Protein AF-A0A433C592-F1 (afdb_monomer_lite)

Foldseek 3Di:
DDDDDPPPPDPCPPPPDPDDPQDPLQKKKWKKWFADPNDIAIFIAIHSDQVRRQVGRQVVCVVVVGHPIGGQDMDRPQWKKWWFADPVPRDIHIATHNDPVNRLVRRQVVCVVVVNHDDPPTDTRDMDGD

Structure (mmCIF, N/CA/C/O backbone):
data_AF-A0A433C592-F1
#
_entry.id   AF-A0A433C592-F1
#
loop_
_atom_site.group_PDB
_atom_site.id
_atom_site.type_symbol
_atom_site.label_atom_id
_atom_site.label_alt_id
_atom_site.label_comp_id
_atom_site.label_asym_id
_atom_site.label_entity_id
_atom_site.label_seq_id
_atom_site.pdbx_PDB_ins_code
_atom_site.Cartn_x
_atom_site.Cartn_y
_atom_site.Cartn_z
_atom_site.occupancy
_atom_site.B_iso_or_equiv
_atom_site.auth_seq_id
_atom_site.auth_comp_id
_atom_site.auth_asym_id
_atom_site.auth_atom_id
_atom_site.pdbx_PDB_model_num
ATOM 1 N N . MET A 1 1 ? -37.712 -28.280 -37.296 1.00 36.22 1 MET A N 1
ATOM 2 C CA . MET A 1 1 ? -36.288 -28.671 -37.286 1.00 36.22 1 MET A CA 1
ATOM 3 C C . MET A 1 1 ? -35.466 -27.411 -37.071 1.00 36.22 1 MET A C 1
ATOM 5 O O . MET A 1 1 ? -35.657 -26.500 -37.855 1.00 36.22 1 MET A O 1
ATOM 9 N N . LEU A 1 2 ? -34.660 -27.399 -35.996 1.00 41.09 2 LEU A N 1
ATOM 10 C CA . LEU A 1 2 ? -33.432 -26.621 -35.723 1.00 41.09 2 LEU A CA 1
ATOM 11 C C . LEU A 1 2 ? -33.435 -25.099 -36.021 1.00 41.09 2 LEU A C 1
ATOM 13 O O . LEU A 1 2 ? -33.679 -24.686 -37.138 1.00 41.09 2 LEU A O 1
ATOM 17 N N . GLY A 1 3 ? -33.071 -24.197 -35.112 1.00 38.38 3 GLY A N 1
ATOM 18 C CA . GLY A 1 3 ? -32.452 -24.342 -33.800 1.00 38.38 3 GLY A CA 1
ATOM 19 C C . GLY A 1 3 ? -32.268 -22.958 -33.164 1.00 38.38 3 GLY A C 1
ATOM 20 O O . GLY A 1 3 ? -32.163 -21.951 -33.860 1.00 38.38 3 GLY A O 1
ATOM 21 N N . ALA A 1 4 ? -32.277 -22.916 -31.835 1.00 45.97 4 ALA A N 1
ATOM 22 C CA . ALA A 1 4 ? -31.942 -21.728 -31.066 1.00 45.97 4 ALA A CA 1
ATOM 23 C C . ALA A 1 4 ? -30.435 -21.455 -31.173 1.00 45.97 4 ALA A C 1
ATOM 25 O O . ALA A 1 4 ? -29.628 -22.342 -30.896 1.00 45.97 4 ALA A O 1
ATOM 26 N N . SER A 1 5 ? -30.054 -20.227 -31.516 1.00 45.47 5 SER A N 1
ATOM 27 C CA . SER A 1 5 ? -28.690 -19.742 -31.315 1.00 45.47 5 SER A CA 1
ATOM 28 C C . SER A 1 5 ? -28.726 -18.663 -30.247 1.00 45.47 5 SER A C 1
ATOM 30 O O . SER A 1 5 ? -29.073 -17.513 -30.501 1.00 45.47 5 SER A O 1
ATOM 32 N N . ALA A 1 6 ? -28.402 -19.076 -29.024 1.00 49.69 6 ALA A N 1
ATOM 33 C CA . ALA A 1 6 ? -28.014 -18.172 -27.962 1.00 49.69 6 ALA A CA 1
ATOM 34 C C . ALA A 1 6 ? -26.747 -17.432 -28.411 1.00 49.69 6 ALA A C 1
ATOM 36 O O . ALA A 1 6 ? -25.673 -18.023 -28.510 1.00 49.69 6 ALA A O 1
ATOM 37 N N . ILE A 1 7 ? -26.874 -16.141 -28.701 1.00 49.81 7 ILE A N 1
ATOM 38 C CA . ILE A 1 7 ? -25.730 -15.231 -28.750 1.00 49.81 7 ILE A CA 1
ATOM 39 C C . ILE A 1 7 ? -25.301 -15.019 -27.301 1.00 49.81 7 ILE A C 1
ATOM 41 O O . ILE A 1 7 ? -25.869 -14.209 -26.572 1.00 49.81 7 ILE A O 1
ATOM 45 N N . ALA A 1 8 ? -24.353 -15.845 -26.864 1.00 45.94 8 ALA A N 1
ATOM 46 C CA . ALA A 1 8 ? -23.654 -15.660 -25.609 1.00 45.94 8 ALA A CA 1
ATOM 47 C C . ALA A 1 8 ? -23.013 -14.267 -25.619 1.00 45.94 8 ALA A C 1
ATOM 49 O O . ALA A 1 8 ? -22.226 -13.944 -26.509 1.00 45.94 8 ALA A O 1
ATOM 50 N N . ALA A 1 9 ? -23.368 -13.443 -24.634 1.00 47.25 9 ALA A N 1
ATOM 51 C CA . ALA A 1 9 ? -22.624 -12.241 -24.314 1.00 47.25 9 ALA A CA 1
ATOM 52 C C . ALA A 1 9 ? -21.217 -12.679 -23.897 1.00 47.25 9 ALA A C 1
ATOM 54 O O . ALA A 1 9 ? -21.005 -13.152 -22.782 1.00 47.25 9 ALA A O 1
ATOM 55 N N . VAL A 1 10 ? -20.264 -12.578 -24.820 1.00 40.94 10 VAL A N 1
ATOM 56 C CA . VAL A 1 10 ? -18.854 -12.618 -24.460 1.00 40.94 10 VAL A CA 1
ATOM 57 C C . VAL A 1 10 ? -18.589 -11.376 -23.607 1.00 40.94 10 VAL A C 1
ATOM 59 O O . VAL A 1 10 ? -18.859 -10.265 -24.073 1.00 40.94 10 VAL A O 1
ATOM 62 N N . PRO A 1 11 ? -18.091 -11.498 -22.363 1.00 42.81 11 PRO A N 1
ATOM 63 C CA . PRO A 1 11 ? -17.384 -10.374 -21.792 1.00 42.81 11 PRO A CA 1
ATOM 64 C C . PRO A 1 11 ? -16.233 -10.113 -22.759 1.00 42.81 11 PRO A C 1
ATOM 66 O O . PRO A 1 11 ? -15.387 -10.979 -22.979 1.00 42.81 11 PRO A O 1
ATOM 69 N N . ALA A 1 12 ? -16.247 -8.951 -23.402 1.00 36.91 12 ALA A N 1
ATOM 70 C CA . ALA A 1 12 ? -15.088 -8.439 -24.103 1.00 36.91 12 ALA A CA 1
ATOM 71 C C . ALA A 1 12 ? -14.031 -8.116 -23.038 1.00 36.91 12 ALA A C 1
ATOM 73 O O . ALA A 1 12 ? -13.822 -6.962 -22.670 1.00 36.91 12 ALA A O 1
ATOM 74 N N . CYS A 1 13 ? -13.404 -9.154 -22.484 1.00 43.72 13 CYS A N 1
ATOM 75 C CA . CYS A 1 13 ? -12.091 -9.036 -21.893 1.00 43.72 13 CYS A CA 1
ATOM 76 C C . CYS A 1 13 ? -11.210 -8.640 -23.066 1.00 43.72 13 CYS A C 1
ATOM 78 O O . CYS A 1 13 ? -10.984 -9.436 -23.971 1.00 43.72 13 CYS A O 1
ATOM 80 N N . ALA A 1 14 ? -10.848 -7.365 -23.119 1.00 39.56 14 ALA A N 1
ATOM 81 C CA . ALA A 1 14 ? -9.911 -6.877 -24.100 1.00 39.56 14 ALA A CA 1
ATOM 82 C C . ALA A 1 14 ? -8.654 -7.754 -24.021 1.00 39.56 14 ALA A C 1
ATOM 84 O O . ALA A 1 14 ? -7.902 -7.678 -23.049 1.00 39.56 14 ALA A O 1
ATOM 85 N N . ASP A 1 15 ? -8.443 -8.583 -25.043 1.00 51.09 15 ASP A N 1
ATOM 86 C CA . ASP A 1 15 ? -7.151 -9.161 -25.395 1.00 51.09 15 ASP A CA 1
ATOM 87 C C . ASP A 1 15 ? -6.222 -8.010 -25.806 1.00 51.09 15 ASP A C 1
ATOM 89 O O . ASP A 1 15 ? -5.934 -7.759 -26.976 1.00 51.09 15 ASP A O 1
ATOM 93 N N . GLY A 1 16 ? -5.806 -7.238 -24.806 1.00 37.88 16 GLY A N 1
ATOM 94 C CA . GLY A 1 16 ? -4.837 -6.166 -24.905 1.00 37.88 16 GLY A CA 1
ATOM 95 C C . GLY A 1 16 ? -3.465 -6.692 -24.522 1.00 37.88 16 GLY A C 1
ATOM 96 O O . GLY A 1 16 ? -2.967 -6.376 -23.455 1.00 37.88 16 GLY A O 1
ATOM 97 N N . SER A 1 17 ? -2.859 -7.459 -25.427 1.00 36.94 17 SER A N 1
ATOM 98 C CA . SER A 1 17 ? -1.417 -7.737 -25.483 1.00 36.94 17 SER A CA 1
ATOM 99 C C . SER A 1 17 ? -0.807 -8.498 -24.293 1.00 36.94 17 SER A C 1
ATOM 101 O O . SER A 1 17 ? -0.412 -7.924 -23.283 1.00 36.94 17 SER A O 1
ATOM 103 N N . ALA A 1 18 ? -0.526 -9.788 -24.504 1.00 46.94 18 ALA A N 1
ATOM 104 C CA . ALA A 1 18 ? 0.653 -10.422 -23.915 1.00 46.94 18 ALA A CA 1
ATOM 105 C C . ALA A 1 18 ? 1.903 -9.735 -24.502 1.00 46.94 18 ALA A C 1
ATOM 107 O O . ALA A 1 18 ? 2.464 -10.170 -25.506 1.00 46.94 18 ALA A O 1
ATOM 108 N N . GLY A 1 19 ? 2.265 -8.584 -23.941 1.00 34.88 19 GLY A N 1
ATOM 109 C CA . GLY A 1 19 ? 3.269 -7.687 -24.489 1.00 34.88 19 GLY A CA 1
ATOM 110 C C . GLY A 1 19 ? 4.265 -7.264 -23.426 1.00 34.88 19 GLY A C 1
ATOM 111 O O . GLY A 1 19 ? 3.963 -6.423 -22.594 1.00 34.88 19 GLY A O 1
ATOM 112 N N . VAL A 1 20 ? 5.481 -7.792 -23.569 1.00 39.28 20 VAL A N 1
ATOM 113 C CA . VAL A 1 20 ? 6.715 -7.397 -22.883 1.00 39.28 20 VAL A CA 1
ATOM 114 C C . VAL A 1 20 ? 6.839 -7.962 -21.465 1.00 39.28 20 VAL A C 1
ATOM 116 O O . VAL A 1 20 ? 6.357 -7.402 -20.488 1.00 39.28 20 VAL A O 1
ATOM 119 N N . LEU A 1 21 ? 7.610 -9.055 -21.358 1.00 43.78 21 LEU A N 1
ATOM 120 C CA . LEU A 1 21 ? 8.478 -9.292 -20.205 1.00 43.78 21 LEU A CA 1
ATOM 121 C C . LEU A 1 21 ? 9.217 -7.978 -19.943 1.00 43.78 21 LEU A C 1
ATOM 123 O O . LEU A 1 21 ? 10.185 -7.658 -20.642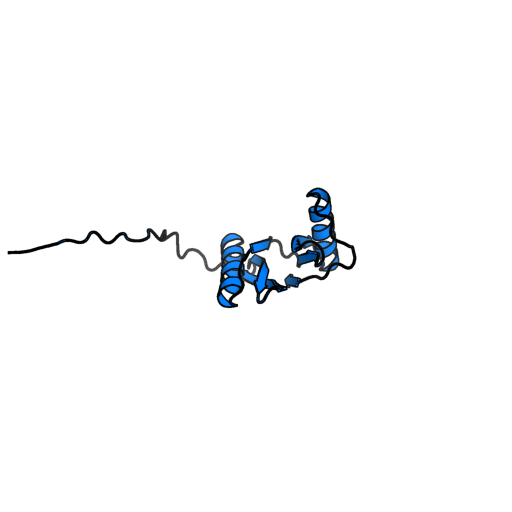 1.00 43.78 21 LEU A O 1
ATOM 127 N N . GLY A 1 22 ? 8.687 -7.179 -19.014 1.00 38.09 22 GLY A N 1
ATOM 128 C CA . GLY A 1 22 ? 9.310 -5.946 -18.573 1.00 38.09 22 GLY A CA 1
ATOM 129 C C . GLY A 1 22 ? 10.767 -6.261 -18.289 1.00 38.09 22 GLY A C 1
ATOM 130 O O . GLY A 1 22 ? 11.072 -7.301 -17.700 1.00 38.09 22 GLY A O 1
ATOM 131 N N . LYS A 1 23 ? 11.671 -5.408 -18.785 1.00 40.34 23 LYS A N 1
ATOM 132 C CA . LYS A 1 23 ? 13.091 -5.437 -18.415 1.00 40.34 23 LYS A CA 1
ATOM 133 C C . LYS A 1 23 ? 13.194 -5.893 -16.954 1.00 40.34 23 LYS A C 1
ATOM 135 O O . LYS A 1 23 ? 12.482 -5.299 -16.140 1.00 40.34 23 LYS A O 1
ATOM 140 N N . PRO A 1 24 ? 14.061 -6.859 -16.601 1.00 47.78 24 PRO A N 1
ATOM 141 C CA . PRO A 1 24 ? 14.126 -7.443 -15.252 1.00 47.78 24 PRO A CA 1
ATOM 142 C C . PRO A 1 24 ? 14.458 -6.436 -14.126 1.00 47.78 24 PRO A C 1
ATOM 144 O O . PRO A 1 24 ? 14.656 -6.824 -12.983 1.00 47.78 24 PRO A O 1
ATOM 147 N N . ASN A 1 25 ? 14.494 -5.137 -14.440 1.00 51.19 25 ASN A N 1
ATOM 148 C CA . ASN A 1 25 ? 14.921 -4.024 -13.610 1.00 51.19 25 ASN A CA 1
ATOM 149 C C . ASN A 1 25 ? 13.845 -2.920 -13.454 1.00 51.19 25 ASN A C 1
ATOM 151 O O . ASN A 1 25 ? 14.161 -1.900 -12.838 1.00 51.19 25 ASN A O 1
ATOM 155 N N . ASN A 1 26 ? 12.639 -3.092 -14.026 1.00 58.38 26 ASN A N 1
ATOM 156 C CA . ASN A 1 26 ? 11.540 -2.103 -14.029 1.00 58.38 26 ASN A CA 1
ATOM 157 C C . ASN A 1 26 ? 10.223 -2.706 -13.499 1.00 58.38 26 ASN A C 1
ATOM 159 O O . ASN A 1 26 ? 9.163 -2.537 -14.104 1.00 58.38 26 ASN A O 1
ATOM 163 N N . ILE A 1 27 ? 10.303 -3.484 -12.420 1.00 83.06 27 ILE A N 1
ATOM 164 C CA . ILE A 1 27 ? 9.123 -4.020 -11.741 1.00 83.06 27 ILE A CA 1
ATOM 165 C C . ILE A 1 27 ? 8.485 -2.868 -10.959 1.00 83.06 27 ILE A C 1
ATOM 167 O O . ILE A 1 27 ? 9.130 -2.283 -10.091 1.00 83.06 27 ILE A O 1
ATOM 171 N N . ALA A 1 28 ? 7.231 -2.549 -11.263 1.00 90.56 28 ALA A N 1
ATOM 172 C CA . ALA A 1 28 ? 6.468 -1.596 -10.474 1.00 90.56 28 ALA A CA 1
ATOM 173 C C . ALA A 1 28 ? 6.004 -2.249 -9.167 1.00 90.56 28 ALA A C 1
ATOM 175 O O . ALA A 1 28 ? 5.659 -3.435 -9.140 1.00 90.56 28 ALA A O 1
ATOM 176 N N . ALA A 1 29 ? 5.965 -1.464 -8.098 1.00 92.56 29 ALA A N 1
ATOM 177 C CA . ALA A 1 29 ? 5.428 -1.863 -6.806 1.00 92.56 29 ALA A CA 1
ATOM 178 C C . ALA A 1 29 ? 4.163 -1.062 -6.506 1.00 92.56 29 ALA A C 1
ATOM 180 O O . ALA A 1 29 ? 4.080 0.116 -6.853 1.00 92.56 29 ALA A O 1
ATOM 181 N N . ALA A 1 30 ? 3.202 -1.696 -5.842 1.00 94.44 30 ALA A N 1
ATOM 182 C CA . ALA A 1 30 ? 1.990 -1.064 -5.350 1.00 94.44 30 ALA A CA 1
ATOM 183 C C . ALA A 1 30 ? 1.736 -1.452 -3.891 1.00 94.44 30 ALA A C 1
ATOM 185 O O . ALA A 1 30 ? 1.935 -2.604 -3.490 1.00 94.44 30 ALA A O 1
ATOM 186 N N . VAL A 1 31 ? 1.257 -0.485 -3.117 1.00 96.00 31 VAL A N 1
ATOM 187 C CA . VAL A 1 31 ? 0.693 -0.672 -1.779 1.00 96.00 31 VAL A CA 1
ATOM 188 C C . VAL A 1 31 ? -0.786 -0.316 -1.835 1.00 96.00 31 VAL A C 1
ATOM 190 O O . VAL A 1 31 ? -1.201 0.596 -2.550 1.00 96.00 31 VAL A O 1
ATOM 193 N N . GLY A 1 32 ? -1.595 -1.060 -1.102 1.00 94.75 32 GLY A N 1
ATOM 194 C CA . GLY A 1 32 ? -3.040 -0.900 -1.076 1.00 94.75 32 GLY A CA 1
ATOM 195 C C . GLY A 1 32 ? -3.600 -1.278 0.278 1.00 94.75 32 GLY A C 1
ATOM 196 O O . GLY A 1 32 ? -2.888 -1.833 1.122 1.00 94.75 32 GLY A O 1
ATOM 197 N N . SER A 1 33 ? -4.873 -0.996 0.493 1.00 95.19 33 SER A N 1
ATOM 198 C CA . SER A 1 33 ? -5.554 -1.325 1.737 1.00 95.19 33 SER A CA 1
ATOM 199 C C . SER A 1 33 ? -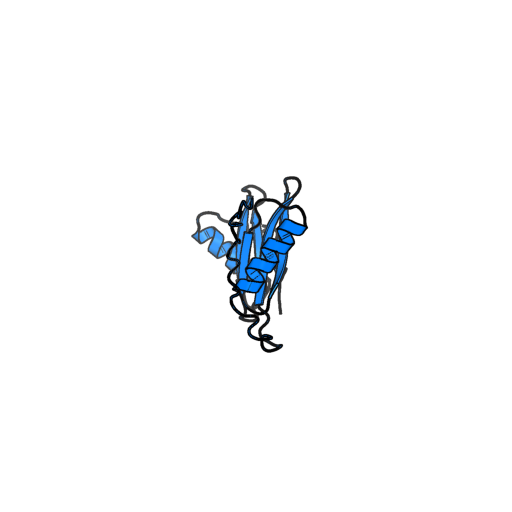6.930 -1.913 1.472 1.00 95.19 33 SER A C 1
ATOM 201 O O . SER A 1 33 ? -7.453 -1.862 0.360 1.00 95.19 33 SER A O 1
ATOM 203 N N . GLY A 1 34 ? -7.487 -2.555 2.490 1.00 94.50 34 GLY A N 1
ATOM 204 C CA . GLY A 1 34 ? -8.850 -3.069 2.471 1.00 94.50 34 GLY A CA 1
ATOM 205 C C . GLY A 1 34 ? -9.343 -3.370 3.876 1.00 94.50 34 GLY A C 1
ATOM 206 O O . GLY A 1 34 ? -8.558 -3.472 4.818 1.00 94.50 34 GLY A O 1
ATOM 207 N N . VAL A 1 35 ? -10.651 -3.515 4.027 1.00 94.44 35 VAL A N 1
ATOM 208 C CA . VAL A 1 35 ? -11.304 -3.813 5.301 1.00 94.44 35 VAL A CA 1
ATOM 209 C C . VAL A 1 35 ? -11.480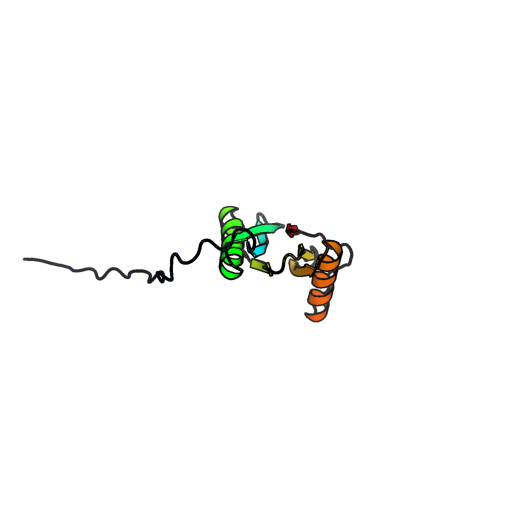 -5.318 5.429 1.00 94.44 35 VAL A C 1
ATOM 211 O O . VAL A 1 35 ? -12.171 -5.940 4.631 1.00 94.44 35 VAL A O 1
ATOM 214 N N . ARG A 1 36 ? -10.901 -5.926 6.463 1.00 92.12 36 ARG A N 1
ATOM 215 C CA . ARG A 1 36 ? -11.068 -7.352 6.758 1.00 92.12 36 ARG A CA 1
ATOM 216 C C . ARG A 1 36 ? -11.483 -7.538 8.207 1.00 92.12 36 ARG A C 1
ATOM 218 O O . ARG A 1 36 ? -10.751 -7.160 9.118 1.00 92.12 36 ARG A O 1
ATOM 225 N N . GLY A 1 37 ? -12.665 -8.114 8.427 1.00 87.56 37 GLY A N 1
ATOM 226 C CA . GLY A 1 37 ? -13.193 -8.332 9.780 1.00 87.56 37 GLY A CA 1
ATOM 227 C C . GLY A 1 37 ? -13.344 -7.034 10.588 1.00 87.56 37 GLY A C 1
ATOM 228 O O . GLY A 1 37 ? -13.075 -7.026 11.784 1.00 87.56 37 GLY A O 1
ATOM 229 N N . GLY A 1 38 ? -13.701 -5.927 9.925 1.00 87.75 38 GLY A N 1
ATOM 230 C CA . GLY A 1 38 ? -13.856 -4.605 10.548 1.00 87.75 38 GLY A CA 1
ATOM 231 C C . GLY A 1 38 ? -12.550 -3.848 10.822 1.00 87.75 38 GLY A C 1
ATOM 232 O O . GLY A 1 38 ? -12.600 -2.764 11.390 1.00 87.75 38 GLY A O 1
ATOM 233 N N . SER A 1 39 ? -11.395 -4.389 10.422 1.00 89.06 39 SER A N 1
ATOM 234 C CA . SER A 1 39 ? -10.090 -3.726 10.548 1.00 89.06 39 SER A CA 1
ATOM 235 C C . SER A 1 39 ? -9.513 -3.398 9.177 1.00 89.06 39 SER A C 1
ATOM 237 O O . SER A 1 39 ? -9.584 -4.226 8.270 1.00 89.06 39 SER A O 1
ATOM 239 N N . ILE A 1 40 ? -8.910 -2.219 9.024 1.00 94.06 40 ILE A N 1
ATOM 240 C CA . ILE A 1 40 ? -8.194 -1.867 7.795 1.00 94.06 40 ILE A CA 1
ATOM 241 C C . ILE A 1 40 ? -6.825 -2.553 7.818 1.00 94.06 40 ILE A C 1
ATOM 243 O O . ILE A 1 40 ? -6.071 -2.447 8.785 1.00 94.06 40 ILE A O 1
ATOM 247 N N . VAL A 1 41 ? -6.520 -3.279 6.748 1.00 94.00 41 VAL A N 1
ATOM 248 C CA . VAL A 1 41 ? -5.286 -4.040 6.553 1.00 94.00 41 VAL A CA 1
ATOM 249 C C . VAL A 1 41 ? -4.589 -3.585 5.276 1.00 94.00 41 VAL A C 1
ATOM 251 O O . VAL A 1 41 ? -5.245 -3.220 4.302 1.00 94.00 41 VAL A O 1
ATOM 254 N N . GLY A 1 42 ? -3.258 -3.594 5.290 1.00 94.19 42 GLY A N 1
ATOM 255 C CA . GLY A 1 42 ? -2.432 -3.236 4.142 1.00 94.19 42 GLY A CA 1
ATOM 256 C C . GLY A 1 42 ? -2.046 -4.452 3.307 1.00 94.19 42 GLY A C 1
ATOM 257 O O . GLY A 1 42 ? -1.891 -5.559 3.824 1.00 94.19 42 GLY A O 1
ATOM 258 N N . PHE A 1 43 ? -1.847 -4.227 2.015 1.00 94.94 43 PHE A N 1
ATOM 259 C CA . PHE A 1 43 ? -1.410 -5.213 1.038 1.00 94.94 43 PHE A CA 1
ATOM 260 C C . PHE A 1 43 ? -0.316 -4.625 0.159 1.00 94.94 43 PHE A C 1
ATOM 262 O O . PHE A 1 43 ? -0.267 -3.418 -0.079 1.00 94.94 43 PHE A O 1
ATOM 269 N N . THR A 1 44 ? 0.534 -5.500 -0.363 1.00 95.12 44 THR A N 1
ATOM 270 C CA . THR A 1 44 ? 1.532 -5.152 -1.370 1.00 95.12 44 THR A CA 1
ATOM 271 C C . THR A 1 44 ? 1.401 -6.075 -2.566 1.00 95.12 44 THR A C 1
ATOM 273 O O . THR A 1 44 ? 0.996 -7.235 -2.444 1.00 95.12 44 THR A O 1
ATOM 276 N N . ALA A 1 45 ? 1.735 -5.558 -3.740 1.00 94.12 45 ALA A N 1
ATOM 277 C CA . ALA A 1 45 ? 1.934 -6.371 -4.925 1.00 94.12 45 ALA A CA 1
ATOM 278 C C . ALA A 1 45 ? 2.950 -5.716 -5.854 1.00 94.12 45 ALA A C 1
ATOM 280 O O . ALA A 1 45 ? 3.254 -4.528 -5.747 1.00 94.12 45 ALA A O 1
ATOM 281 N N . THR A 1 46 ? 3.456 -6.505 -6.790 1.00 92.94 46 THR A N 1
ATOM 282 C CA . THR A 1 46 ? 4.332 -6.038 -7.856 1.00 92.94 46 THR A CA 1
ATOM 283 C C . THR A 1 46 ? 3.763 -6.414 -9.216 1.00 92.94 46 THR A C 1
ATOM 285 O O . THR A 1 46 ? 2.926 -7.313 -9.332 1.00 92.94 46 THR A O 1
ATOM 288 N N . GLY A 1 47 ? 4.206 -5.713 -10.253 1.00 90.62 47 GLY A N 1
ATOM 289 C CA . GLY A 1 47 ? 3.785 -5.958 -11.626 1.00 90.62 47 GLY A CA 1
ATOM 290 C C . GLY A 1 47 ? 4.828 -5.499 -12.644 1.00 90.62 47 GLY A C 1
ATOM 291 O O . GLY A 1 47 ? 5.763 -4.776 -12.295 1.00 90.62 47 GLY A O 1
ATOM 292 N N . PRO A 1 48 ? 4.693 -5.916 -13.913 1.00 89.62 48 PRO A N 1
ATOM 293 C CA . PRO A 1 48 ? 5.577 -5.473 -14.995 1.00 89.62 48 PRO A CA 1
ATOM 294 C C . PRO A 1 48 ? 5.500 -3.960 -15.268 1.00 89.62 48 PRO A C 1
ATOM 296 O O . PRO A 1 48 ? 6.439 -3.391 -15.819 1.00 89.62 48 PRO A O 1
ATOM 299 N N . ASP A 1 49 ? 4.404 -3.313 -14.876 1.00 89.75 49 ASP A N 1
ATOM 300 C CA . ASP A 1 49 ? 4.154 -1.880 -15.004 1.00 89.75 49 ASP A CA 1
ATOM 301 C C . ASP A 1 49 ? 3.209 -1.392 -13.888 1.00 89.75 49 ASP A C 1
ATOM 303 O O . ASP A 1 49 ? 2.659 -2.194 -13.126 1.00 89.75 49 ASP A O 1
ATOM 307 N N . VAL A 1 50 ? 3.034 -0.069 -13.778 1.00 90.31 50 VAL A N 1
ATOM 308 C CA . VAL A 1 50 ? 2.224 0.562 -12.720 1.00 90.31 50 VAL A CA 1
ATOM 309 C C . VAL A 1 50 ? 0.766 0.104 -12.742 1.00 90.31 50 VAL A C 1
ATOM 311 O O . VAL A 1 50 ? 0.189 -0.147 -11.689 1.00 90.31 50 VAL A O 1
ATOM 314 N N . HIS A 1 51 ? 0.169 -0.083 -13.920 1.00 92.31 51 HIS A N 1
ATOM 315 C CA . HIS A 1 51 ? -1.217 -0.525 -14.017 1.00 92.31 51 HIS A CA 1
ATOM 316 C C . HIS A 1 51 ? -1.350 -1.973 -13.540 1.00 92.31 51 HIS A C 1
ATOM 318 O O . HIS A 1 51 ? -2.210 -2.279 -12.710 1.00 92.31 51 HIS A O 1
ATOM 324 N N . ALA A 1 52 ? -0.455 -2.850 -13.996 1.00 92.25 52 ALA A N 1
ATOM 325 C CA . ALA A 1 52 ? -0.441 -4.243 -13.573 1.00 92.25 52 ALA A CA 1
ATOM 326 C C . ALA A 1 52 ? -0.197 -4.393 -12.059 1.00 92.25 52 ALA A C 1
ATOM 328 O O . ALA A 1 52 ? -0.861 -5.209 -11.419 1.00 92.25 52 ALA A O 1
ATOM 329 N N . ALA A 1 53 ? 0.694 -3.589 -11.467 1.00 91.81 53 ALA A N 1
ATOM 330 C CA . ALA A 1 53 ? 0.937 -3.592 -10.022 1.00 91.81 53 ALA A CA 1
ATOM 331 C C . ALA A 1 53 ? -0.298 -3.127 -9.224 1.00 91.81 53 ALA A C 1
ATOM 333 O O . ALA A 1 53 ? -0.676 -3.777 -8.246 1.00 91.81 53 ALA A O 1
ATOM 334 N N . SER A 1 54 ? -0.980 -2.064 -9.669 1.00 92.62 54 SER A N 1
ATOM 335 C CA . SER A 1 54 ? -2.225 -1.588 -9.046 1.00 92.62 54 SER A CA 1
ATOM 336 C C . SER A 1 54 ? -3.352 -2.623 -9.105 1.00 92.62 54 SER A C 1
ATOM 338 O O . SER A 1 54 ? -4.048 -2.854 -8.116 1.00 92.62 54 SER A O 1
ATOM 340 N N . VAL A 1 55 ? -3.523 -3.300 -10.243 1.00 96.00 55 VAL A N 1
ATOM 341 C CA . VAL A 1 55 ? -4.511 -4.384 -10.360 1.00 96.00 55 VAL A CA 1
ATOM 342 C C . VAL A 1 55 ? -4.120 -5.566 -9.469 1.00 96.00 55 VAL A C 1
ATOM 344 O O . VAL A 1 55 ? -4.977 -6.149 -8.801 1.00 96.00 55 VAL A O 1
ATOM 347 N N . ALA A 1 56 ? -2.830 -5.899 -9.403 1.00 94.75 56 ALA A N 1
ATOM 348 C CA . ALA A 1 56 ? -2.333 -6.998 -8.587 1.00 94.75 56 ALA A CA 1
ATOM 349 C C . ALA A 1 56 ? -2.551 -6.766 -7.083 1.00 94.75 56 ALA A C 1
ATOM 351 O O . ALA A 1 56 ? -2.913 -7.718 -6.385 1.00 94.75 56 ALA A O 1
ATOM 352 N N . VAL A 1 57 ? -2.392 -5.534 -6.576 1.00 95.56 57 VAL A N 1
ATOM 353 C CA . VAL A 1 57 ? -2.612 -5.244 -5.146 1.00 95.56 57 VAL A CA 1
ATOM 354 C C . VAL A 1 57 ? -4.093 -5.312 -4.777 1.00 95.56 57 VAL A C 1
ATOM 356 O O . VAL A 1 57 ? -4.446 -5.918 -3.764 1.00 95.56 57 VAL A O 1
ATOM 359 N N . ILE A 1 58 ? -4.979 -4.831 -5.654 1.00 95.50 58 ILE A N 1
ATOM 360 C CA . ILE A 1 58 ? -6.431 -4.976 -5.485 1.00 95.50 58 ILE A CA 1
ATOM 361 C C . ILE A 1 58 ? -6.821 -6.461 -5.527 1.00 95.50 58 ILE A C 1
ATOM 363 O O . ILE A 1 58 ? -7.603 -6.927 -4.697 1.00 95.50 58 ILE A O 1
ATOM 367 N N . ALA A 1 59 ? -6.253 -7.244 -6.446 1.00 94.19 59 ALA A N 1
ATOM 368 C CA . ALA A 1 59 ? -6.497 -8.683 -6.515 1.00 94.19 59 ALA A CA 1
ATOM 369 C C . ALA A 1 59 ? -5.947 -9.435 -5.288 1.00 94.19 59 ALA A C 1
ATOM 371 O O . ALA A 1 59 ? -6.552 -10.409 -4.842 1.00 94.19 59 ALA A O 1
ATOM 372 N N . ALA A 1 60 ? -4.808 -9.018 -4.727 1.00 93.00 60 ALA A N 1
ATOM 373 C CA . ALA A 1 60 ? -4.274 -9.574 -3.483 1.00 93.00 60 ALA A CA 1
ATOM 374 C C . ALA A 1 60 ? -5.214 -9.301 -2.299 1.00 93.00 60 ALA A C 1
ATOM 376 O O . ALA A 1 60 ? -5.539 -10.228 -1.559 1.00 93.00 60 ALA A O 1
ATOM 377 N N . CYS A 1 61 ? -5.714 -8.070 -2.191 1.00 95.50 61 CYS A N 1
ATOM 378 C CA . CYS A 1 61 ? -6.697 -7.672 -1.189 1.00 95.50 61 CYS A CA 1
ATOM 379 C C . CYS A 1 61 ? -7.997 -8.496 -1.286 1.00 95.50 61 CYS A C 1
ATOM 381 O O . CYS A 1 61 ? -8.403 -9.133 -0.312 1.00 95.50 61 CYS A O 1
ATOM 383 N N . ASN A 1 62 ? -8.591 -8.598 -2.481 1.00 94.69 62 ASN A N 1
ATOM 384 C CA . ASN A 1 62 ? -9.820 -9.376 -2.688 1.00 94.69 62 ASN A CA 1
ATOM 385 C C . ASN A 1 62 ? -9.618 -10.873 -2.392 1.00 94.69 62 ASN A C 1
ATOM 387 O O . ASN A 1 62 ? -10.461 -11.506 -1.759 1.00 94.69 62 ASN A O 1
ATOM 391 N N . ARG A 1 63 ? -8.478 -11.455 -2.795 1.00 92.81 63 ARG A N 1
ATOM 392 C CA . ARG A 1 63 ? -8.145 -12.861 -2.487 1.00 92.81 63 ARG A CA 1
ATOM 393 C C . ARG A 1 63 ? -7.983 -13.119 -0.992 1.00 92.81 63 ARG A C 1
ATOM 395 O O . ARG A 1 63 ? -8.218 -14.239 -0.549 1.00 92.81 63 ARG A O 1
ATOM 402 N N . ALA A 1 64 ? -7.596 -12.106 -0.221 1.00 91.94 64 ALA A N 1
ATOM 403 C CA . ALA A 1 64 ? -7.523 -12.189 1.232 1.00 91.94 64 ALA A CA 1
ATOM 404 C C . ALA A 1 64 ? -8.900 -12.077 1.919 1.00 91.94 64 ALA A C 1
ATOM 406 O O . ALA A 1 64 ? -8.962 -12.139 3.150 1.00 91.94 64 ALA A O 1
ATOM 407 N N . GLY A 1 65 ? -9.984 -11.917 1.146 1.00 92.50 65 GLY A N 1
ATOM 408 C CA . GLY A 1 65 ? -11.343 -11.737 1.654 1.00 92.50 65 GLY A CA 1
ATOM 409 C C . GLY A 1 65 ? -11.555 -10.379 2.320 1.00 92.50 65 GLY A C 1
ATOM 410 O O . GLY A 1 65 ? -12.339 -10.288 3.260 1.00 92.50 65 GLY A O 1
ATOM 411 N N . ALA A 1 66 ? -10.797 -9.360 1.907 1.00 92.94 66 ALA A N 1
ATOM 412 C CA . ALA A 1 66 ? -11.018 -7.988 2.334 1.00 92.94 66 ALA A CA 1
ATOM 413 C C . ALA A 1 66 ? -11.999 -7.282 1.385 1.00 92.94 66 ALA A C 1
ATOM 415 O O . ALA A 1 66 ? -11.993 -7.521 0.178 1.00 92.94 66 ALA A O 1
ATOM 416 N N . ASP A 1 67 ? -12.813 -6.399 1.949 1.00 92.44 67 ASP A N 1
ATOM 417 C CA . ASP A 1 67 ? -13.728 -5.510 1.245 1.00 92.44 67 ASP A CA 1
ATOM 418 C C . ASP A 1 67 ? -13.088 -4.129 1.037 1.00 92.44 67 ASP A C 1
ATOM 420 O O . ASP A 1 67 ? -12.073 -3.796 1.648 1.00 92.44 67 ASP A O 1
ATOM 424 N N . GLN A 1 68 ? -13.695 -3.294 0.189 1.00 92.50 68 GLN A N 1
ATOM 425 C CA . GLN A 1 68 ? -13.241 -1.916 -0.074 1.00 92.50 68 GLN A CA 1
ATOM 426 C C . GLN A 1 68 ? -11.753 -1.818 -0.458 1.00 92.50 68 GLN A C 1
ATOM 428 O O . GLN A 1 68 ? -11.040 -0.927 -0.009 1.00 92.50 68 GLN A O 1
ATOM 433 N N . CYS A 1 69 ? -11.290 -2.752 -1.288 1.00 94.69 69 CYS A N 1
ATOM 434 C CA . CYS A 1 69 ? -9.904 -2.806 -1.728 1.00 94.69 69 CYS A CA 1
ATOM 435 C C . CYS A 1 69 ? -9.509 -1.592 -2.577 1.00 94.69 69 CYS A C 1
ATOM 437 O O . CYS A 1 69 ? -10.127 -1.325 -3.611 1.00 94.69 69 CYS A O 1
ATOM 439 N N . THR A 1 70 ? -8.429 -0.921 -2.187 1.00 94.25 70 THR A N 1
ATOM 440 C CA . THR A 1 70 ? -7.845 0.225 -2.892 1.00 94.25 70 THR A CA 1
ATOM 441 C C . THR A 1 70 ? -6.381 -0.024 -3.251 1.00 94.25 70 THR A C 1
ATOM 443 O O . THR A 1 70 ? -5.690 -0.840 -2.641 1.00 94.25 70 THR A O 1
ATOM 446 N N . SER A 1 71 ? -5.902 0.687 -4.272 1.00 94.00 71 SER A N 1
ATOM 447 C CA . SER A 1 71 ? -4.474 0.874 -4.542 1.00 94.00 71 SER A CA 1
ATOM 448 C C . SER A 1 71 ? -4.124 2.277 -4.055 1.00 94.00 71 SER A C 1
ATOM 450 O O . SER A 1 71 ? -4.588 3.247 -4.649 1.00 94.00 71 SER A O 1
ATOM 452 N N . ASP A 1 72 ? -3.351 2.377 -2.978 1.00 92.75 72 ASP A N 1
ATOM 453 C CA . ASP A 1 72 ? -3.105 3.642 -2.277 1.00 92.75 72 ASP A CA 1
ATOM 454 C C . ASP A 1 72 ? -1.895 4.391 -2.847 1.00 92.75 72 ASP A C 1
ATOM 456 O O . ASP A 1 72 ? -1.922 5.613 -2.935 1.00 92.75 72 ASP A O 1
ATOM 460 N N . GLU A 1 73 ? -0.848 3.670 -3.260 1.00 95.31 73 GLU A N 1
ATOM 461 C CA . GLU A 1 73 ? 0.326 4.240 -3.934 1.00 95.31 73 GLU A CA 1
ATOM 462 C C . GLU A 1 73 ? 0.957 3.199 -4.867 1.00 95.31 73 GLU A C 1
ATOM 464 O O . GLU A 1 73 ? 0.953 1.999 -4.574 1.00 95.31 73 GLU A O 1
ATOM 469 N N . VAL A 1 74 ? 1.499 3.650 -5.999 1.00 94.25 74 VAL A N 1
ATOM 470 C CA . VAL A 1 74 ? 2.144 2.792 -6.999 1.00 94.25 74 VAL A CA 1
ATOM 471 C C . VAL A 1 74 ? 3.294 3.533 -7.670 1.00 94.25 74 VAL A C 1
ATOM 473 O O . VAL A 1 74 ? 3.156 4.690 -8.055 1.00 94.25 74 VAL A O 1
ATOM 476 N N . THR A 1 75 ? 4.434 2.869 -7.848 1.00 91.12 75 THR A N 1
ATOM 477 C CA . THR A 1 75 ? 5.599 3.480 -8.503 1.00 91.12 75 THR A CA 1
ATOM 478 C C . THR A 1 75 ? 6.430 2.461 -9.281 1.00 91.12 75 THR A C 1
ATOM 480 O O . THR A 1 75 ? 6.461 1.276 -8.947 1.00 91.12 75 THR A O 1
ATOM 483 N N . ASN A 1 76 ? 7.136 2.938 -10.309 1.00 89.81 76 ASN A N 1
ATOM 484 C CA . ASN A 1 76 ? 8.235 2.229 -10.982 1.00 89.81 76 ASN A CA 1
ATOM 485 C C . ASN A 1 76 ? 9.570 2.995 -10.832 1.00 89.81 76 ASN A C 1
ATOM 487 O O . ASN A 1 76 ? 10.559 2.700 -11.495 1.00 89.81 76 ASN A O 1
ATOM 491 N N . ASP A 1 77 ? 9.624 3.993 -9.948 1.00 86.75 77 ASP A N 1
ATOM 492 C CA . ASP A 1 77 ? 10.748 4.935 -9.858 1.00 86.75 77 ASP A CA 1
ATOM 493 C C . ASP A 1 77 ? 11.809 4.513 -8.829 1.00 86.75 77 ASP A C 1
ATOM 495 O O . ASP A 1 77 ? 12.651 5.315 -8.431 1.00 86.75 77 ASP A O 1
ATOM 499 N N . ARG A 1 78 ? 11.783 3.246 -8.384 1.00 83.62 78 ARG A N 1
ATOM 500 C CA . ARG A 1 78 ? 12.617 2.723 -7.279 1.00 83.62 78 ARG A CA 1
ATOM 501 C C . ARG A 1 78 ? 12.528 3.590 -6.019 1.00 83.62 78 ARG A C 1
ATOM 503 O O . ARG A 1 78 ? 13.532 3.882 -5.374 1.00 83.62 78 ARG A O 1
ATOM 510 N N . LEU A 1 79 ? 11.314 4.001 -5.677 1.00 90.06 79 LEU A N 1
ATOM 511 C CA . LEU A 1 79 ? 11.019 4.669 -4.418 1.00 90.06 79 LEU A CA 1
ATOM 512 C C . LEU A 1 79 ? 10.459 3.654 -3.423 1.00 90.06 79 LEU A C 1
ATOM 514 O O . LEU A 1 79 ? 9.803 2.684 -3.808 1.00 90.06 79 LEU A O 1
ATOM 518 N N . CYS A 1 80 ? 10.696 3.901 -2.139 1.00 94.31 80 CYS A N 1
ATOM 519 C CA . CYS A 1 80 ? 9.866 3.332 -1.094 1.00 94.31 80 CYS A CA 1
ATOM 520 C C . CYS A 1 80 ? 8.455 3.896 -1.232 1.00 94.31 80 CYS A C 1
ATOM 522 O O . CYS A 1 80 ? 8.281 5.108 -1.348 1.00 94.31 80 CYS A O 1
ATOM 524 N N . ILE A 1 81 ? 7.458 3.025 -1.173 1.00 95.12 81 ILE A N 1
ATOM 525 C CA . ILE A 1 81 ? 6.044 3.387 -1.104 1.00 95.12 81 ILE A CA 1
ATOM 526 C C . ILE A 1 81 ? 5.432 2.828 0.170 1.00 95.12 81 ILE A C 1
ATO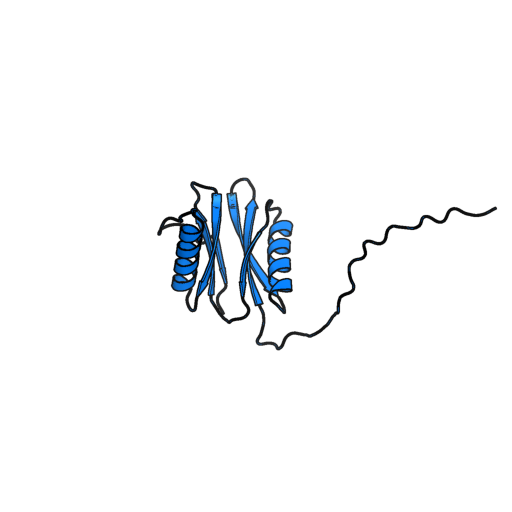M 528 O O . ILE A 1 81 ? 5.810 1.749 0.634 1.00 95.12 81 ILE A O 1
ATOM 532 N N . VAL A 1 82 ? 4.490 3.568 0.742 1.00 96.75 82 VAL A N 1
ATOM 533 C CA . VAL A 1 82 ? 3.792 3.204 1.977 1.00 96.75 82 VAL A CA 1
ATOM 534 C C . VAL A 1 82 ? 2.327 3.577 1.893 1.00 96.75 82 VAL A C 1
ATOM 536 O O . VAL A 1 82 ? 1.960 4.483 1.148 1.00 96.75 82 VAL A O 1
ATOM 539 N N . ASN A 1 83 ? 1.507 2.934 2.715 1.00 93.62 83 ASN A N 1
ATOM 540 C CA . ASN A 1 83 ? 0.209 3.470 3.087 1.00 93.62 83 ASN A CA 1
ATOM 541 C C . ASN A 1 83 ? 0.105 3.641 4.606 1.00 93.62 83 ASN A C 1
ATOM 543 O O . ASN A 1 83 ? 0.497 2.779 5.396 1.00 93.62 83 ASN A O 1
ATOM 547 N N . VAL A 1 84 ? -0.393 4.799 5.020 1.00 93.94 84 VAL A N 1
ATOM 548 C CA . VAL A 1 84 ? -0.487 5.204 6.423 1.00 93.94 84 VAL A CA 1
ATOM 549 C C . VAL A 1 84 ? -1.950 5.376 6.781 1.00 93.94 84 VAL A C 1
ATOM 551 O O . VAL A 1 84 ? -2.708 5.996 6.038 1.00 93.94 84 VAL A O 1
ATOM 554 N N . HIS A 1 85 ? -2.341 4.822 7.922 1.00 93.25 85 HIS A N 1
ATOM 555 C CA . HIS A 1 85 ? -3.731 4.723 8.334 1.00 93.25 85 HIS A CA 1
ATOM 556 C C . HIS A 1 85 ? -4.015 5.532 9.595 1.00 93.25 85 HIS A C 1
ATOM 558 O O . HIS A 1 85 ? -3.307 5.399 1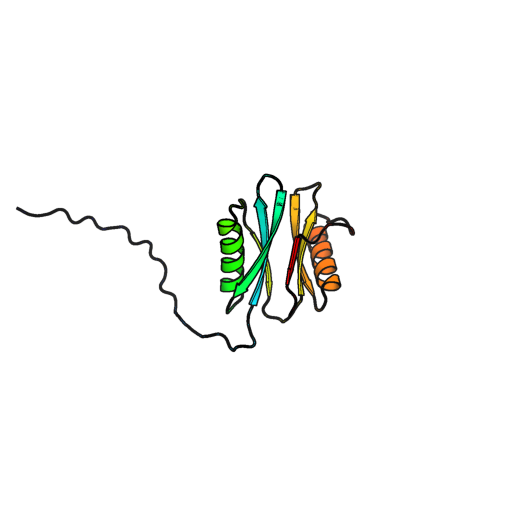0.589 1.00 93.25 85 HIS A O 1
ATOM 564 N N . ALA A 1 86 ? -5.090 6.319 9.582 1.00 91.25 86 ALA A N 1
ATOM 565 C CA . ALA A 1 86 ? -5.646 6.937 10.779 1.00 91.25 86 ALA A CA 1
ATOM 566 C C . ALA A 1 86 ? -6.771 6.059 11.365 1.00 91.25 86 ALA A C 1
ATOM 568 O O . ALA A 1 86 ? -7.898 6.094 10.859 1.00 91.25 86 ALA A O 1
ATOM 569 N N . PRO A 1 87 ? -6.523 5.322 12.466 1.00 83.06 87 PRO A N 1
ATOM 570 C CA . PRO A 1 87 ? -7.512 4.410 13.050 1.00 83.06 87 PRO A CA 1
ATOM 571 C C . PRO A 1 87 ? -8.768 5.110 13.565 1.00 83.06 87 PRO A C 1
ATOM 573 O O . PRO A 1 87 ? -9.843 4.522 13.556 1.00 83.06 87 PRO A O 1
ATOM 576 N N . ALA A 1 88 ? -8.659 6.377 13.967 1.00 82.94 88 ALA A N 1
ATOM 577 C CA . ALA A 1 88 ? -9.800 7.148 14.449 1.00 82.94 8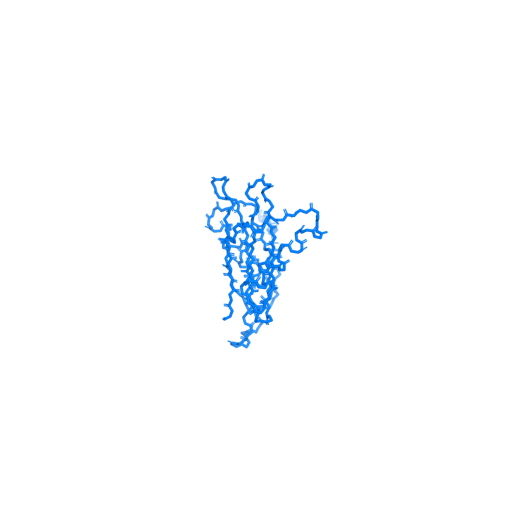8 ALA A CA 1
ATOM 578 C C . ALA A 1 88 ? -10.785 7.553 13.336 1.00 82.94 88 ALA A C 1
ATOM 580 O O . ALA A 1 88 ? -11.966 7.736 13.615 1.00 82.94 88 ALA A O 1
ATOM 581 N N . SER A 1 89 ? -10.315 7.722 12.094 1.00 83.44 89 SER A N 1
ATOM 582 C CA . SER A 1 89 ? -11.123 8.250 10.983 1.00 83.44 89 SER A CA 1
ATOM 583 C C . SER A 1 89 ? -11.339 7.262 9.839 1.00 83.44 89 SER A C 1
ATOM 585 O O . SER A 1 89 ? -12.156 7.530 8.963 1.00 83.44 89 SER A O 1
ATOM 587 N N . GLY A 1 90 ? -10.617 6.139 9.809 1.00 84.19 90 GLY A N 1
ATOM 588 C CA . GLY A 1 90 ? -10.680 5.192 8.693 1.00 84.19 90 GLY A CA 1
ATOM 589 C C . GLY A 1 90 ? -9.912 5.648 7.448 1.00 84.19 90 GLY A C 1
ATOM 590 O O . GLY A 1 90 ? -9.905 4.941 6.447 1.00 84.19 90 GLY A O 1
ATOM 591 N N . VAL A 1 91 ? -9.258 6.813 7.492 1.00 89.25 91 VAL A N 1
ATOM 592 C CA . VAL A 1 91 ? -8.503 7.356 6.357 1.00 89.25 91 VAL A CA 1
ATOM 593 C C . VAL A 1 91 ? -7.226 6.548 6.152 1.00 89.25 91 VAL A C 1
ATOM 595 O O . VAL A 1 91 ? -6.538 6.197 7.116 1.00 89.25 91 VAL A O 1
ATOM 598 N N . VAL A 1 92 ? -6.895 6.293 4.889 1.00 93.38 92 VAL A N 1
ATOM 599 C CA . VAL A 1 92 ? -5.607 5.749 4.458 1.00 93.38 92 VAL A CA 1
ATOM 600 C C . VAL A 1 92 ? -5.029 6.682 3.402 1.00 93.38 92 VAL A C 1
ATOM 602 O O . VAL A 1 92 ? -5.751 7.121 2.509 1.00 93.38 92 VAL A O 1
ATOM 605 N N . ALA A 1 93 ? -3.742 7.005 3.510 1.00 94.81 93 ALA A N 1
ATOM 606 C CA . ALA A 1 93 ? -3.036 7.782 2.498 1.00 94.81 93 ALA A CA 1
ATOM 607 C C . ALA A 1 93 ? -1.767 7.064 2.047 1.00 94.81 93 ALA A C 1
ATOM 609 O O . ALA A 1 93 ? -0.987 6.584 2.873 1.00 94.81 93 ALA A O 1
ATOM 610 N N . GLY A 1 94 ? -1.576 7.022 0.732 1.00 94.75 94 GLY A N 1
ATOM 611 C CA . GLY A 1 94 ? -0.348 6.584 0.091 1.00 94.75 94 GLY A CA 1
ATOM 612 C C . GLY A 1 94 ? 0.728 7.669 0.095 1.00 94.75 94 GLY A C 1
ATOM 613 O O . GLY A 1 94 ? 0.414 8.863 0.086 1.00 94.75 94 GLY A O 1
ATOM 614 N N . GLY A 1 95 ? 1.992 7.259 0.117 1.00 95.56 95 GLY A N 1
ATOM 615 C CA . GLY A 1 95 ? 3.119 8.166 -0.075 1.00 95.56 95 GLY A CA 1
ATOM 616 C C . GLY A 1 95 ? 4.353 7.455 -0.601 1.00 95.56 95 GLY A C 1
ATOM 617 O O . GLY A 1 95 ? 4.507 6.243 -0.421 1.00 95.56 95 GLY A O 1
ATOM 618 N N . ALA A 1 96 ? 5.228 8.224 -1.244 1.00 94.88 96 ALA A N 1
ATOM 619 C CA . ALA A 1 96 ? 6.429 7.735 -1.903 1.00 94.88 96 ALA A CA 1
ATOM 620 C C . ALA A 1 96 ? 7.661 8.578 -1.542 1.00 94.88 96 ALA A C 1
ATOM 622 O O . ALA A 1 96 ? 7.577 9.794 -1.374 1.00 94.88 96 ALA A O 1
ATOM 623 N N . GLY A 1 97 ? 8.826 7.941 -1.441 1.00 94.25 97 GLY A N 1
ATOM 624 C CA . GLY A 1 97 ? 10.074 8.629 -1.123 1.00 94.25 97 GLY A CA 1
ATOM 625 C C . GLY A 1 97 ? 11.311 7.746 -1.281 1.00 94.25 97 GLY A C 1
ATOM 626 O O . GLY A 1 97 ? 11.192 6.530 -1.411 1.00 94.25 97 GLY A O 1
ATOM 627 N N . PRO A 1 98 ? 12.522 8.328 -1.283 1.00 92.88 98 PRO A N 1
ATOM 628 C CA . PRO A 1 98 ? 13.761 7.558 -1.407 1.00 92.88 98 PRO A CA 1
ATOM 629 C C . PRO A 1 98 ? 14.034 6.670 -0.182 1.00 92.88 98 PRO A C 1
ATOM 631 O O . PRO A 1 98 ? 14.799 5.714 -0.278 1.00 92.88 98 PRO A O 1
ATOM 634 N N . THR A 1 99 ? 13.401 6.959 0.957 1.00 94.31 99 THR A N 1
ATOM 635 C CA . THR A 1 99 ? 13.427 6.130 2.165 1.00 94.31 99 THR A CA 1
ATOM 636 C C . THR A 1 99 ? 12.013 5.871 2.681 1.00 94.31 99 THR A C 1
ATOM 638 O O . THR A 1 99 ? 11.060 6.551 2.294 1.00 94.31 99 THR A O 1
ATOM 641 N N . LEU A 1 100 ? 11.871 4.899 3.589 1.00 92.94 100 LEU A N 1
ATOM 642 C CA . LEU A 1 100 ? 10.597 4.610 4.252 1.00 92.94 100 LEU A CA 1
ATOM 643 C C . LEU A 1 100 ? 10.052 5.835 5.008 1.00 92.94 100 LEU A C 1
ATOM 645 O O . LEU A 1 100 ? 8.857 6.119 4.948 1.00 92.94 100 LEU A O 1
ATOM 649 N N . GLU A 1 101 ? 10.933 6.577 5.680 1.00 94.31 101 GLU A N 1
ATOM 650 C CA . GLU A 1 101 ? 10.562 7.767 6.450 1.00 94.31 101 GLU A CA 1
ATOM 651 C C . GLU A 1 101 ? 10.120 8.917 5.539 1.00 94.31 101 GLU A C 1
ATOM 653 O O . GLU A 1 101 ? 9.135 9.595 5.838 1.00 94.31 101 GLU A O 1
ATOM 658 N N . ASP A 1 102 ? 10.785 9.098 4.394 1.00 95.38 102 ASP A N 1
ATOM 659 C CA . ASP A 1 102 ? 10.378 10.093 3.398 1.00 95.38 102 ASP A CA 1
ATOM 660 C C . ASP A 1 102 ? 9.019 9.744 2.786 1.00 95.38 102 ASP A C 1
ATOM 662 O O . ASP A 1 102 ? 8.158 10.614 2.668 1.00 95.38 102 ASP A O 1
ATOM 666 N N . ALA A 1 103 ? 8.787 8.466 2.473 1.00 95.31 103 ALA A N 1
ATOM 667 C CA . ALA A 1 103 ? 7.505 7.991 1.960 1.00 95.31 103 ALA A CA 1
ATOM 668 C C . ALA A 1 103 ? 6.369 8.203 2.974 1.00 95.31 103 ALA A C 1
ATOM 670 O O . ALA A 1 103 ? 5.277 8.654 2.623 1.00 95.31 103 ALA A O 1
ATOM 671 N N . ARG A 1 104 ? 6.634 7.950 4.260 1.00 95.69 104 ARG A N 1
ATOM 672 C CA . ARG A 1 104 ? 5.688 8.213 5.354 1.00 95.69 104 ARG A CA 1
ATOM 673 C C . ARG A 1 104 ? 5.413 9.706 5.514 1.00 95.69 104 ARG A C 1
ATOM 675 O O . ARG A 1 104 ? 4.261 10.101 5.697 1.00 95.69 104 ARG A O 1
ATOM 682 N N . ARG A 1 105 ? 6.446 10.548 5.432 1.00 95.81 105 ARG A N 1
ATOM 683 C CA . ARG A 1 105 ? 6.291 12.006 5.474 1.00 95.81 105 ARG A CA 1
ATOM 684 C C . ARG A 1 105 ? 5.457 12.508 4.297 1.00 95.81 105 ARG A C 1
ATOM 686 O O . ARG A 1 105 ? 4.585 13.348 4.513 1.00 95.81 105 ARG A O 1
ATOM 693 N N . ASP A 1 106 ? 5.698 11.992 3.095 1.00 95.56 106 ASP A N 1
ATOM 694 C CA . ASP A 1 106 ? 4.912 12.304 1.898 1.00 95.56 106 ASP A CA 1
ATOM 695 C C . ASP A 1 106 ? 3.437 11.927 2.092 1.00 95.56 106 ASP A C 1
ATOM 697 O O . ASP A 1 106 ? 2.567 12.783 1.925 1.00 95.56 106 ASP A O 1
ATOM 701 N N . ALA A 1 107 ? 3.150 10.714 2.580 1.00 95.00 107 ALA A N 1
ATOM 702 C CA . ALA A 1 107 ? 1.783 10.274 2.872 1.00 95.00 107 ALA A CA 1
ATOM 703 C C . ALA A 1 107 ? 1.055 11.224 3.839 1.00 95.00 107 ALA A C 1
ATOM 705 O O . ALA A 1 107 ? -0.074 11.644 3.580 1.00 95.00 107 ALA A O 1
ATOM 706 N N . ILE A 1 108 ? 1.712 11.621 4.935 1.00 93.81 108 ILE A N 1
ATOM 707 C CA . ILE A 1 108 ? 1.148 12.551 5.927 1.00 93.81 108 ILE A CA 1
ATOM 708 C C . ILE A 1 108 ? 0.901 13.936 5.309 1.00 93.81 108 ILE A C 1
ATOM 710 O O . ILE A 1 108 ? -0.158 14.529 5.531 1.00 93.81 108 ILE A O 1
ATOM 714 N N . ASN A 1 109 ? 1.846 14.446 4.516 1.00 94.81 109 ASN A N 1
ATOM 715 C CA . ASN A 1 109 ? 1.722 15.748 3.861 1.00 94.81 109 ASN A CA 1
ATOM 716 C C . ASN A 1 109 ? 0.574 15.763 2.841 1.00 94.81 109 ASN A C 1
ATOM 718 O O . ASN A 1 109 ? -0.214 16.710 2.820 1.00 94.81 109 ASN A O 1
ATOM 722 N N . ARG A 1 110 ? 0.437 14.706 2.032 1.00 93.94 110 ARG A N 1
ATOM 723 C CA . ARG A 1 110 ? -0.669 14.551 1.073 1.00 93.94 110 ARG A CA 1
ATOM 724 C C . ARG A 1 110 ? -2.012 14.445 1.776 1.00 93.94 110 ARG A C 1
ATOM 726 O O . ARG A 1 110 ? -2.972 15.095 1.371 1.00 93.94 110 ARG A O 1
ATOM 733 N N . ALA A 1 111 ? -2.076 13.678 2.860 1.00 92.94 111 ALA A N 1
ATOM 734 C CA . ALA A 1 111 ? -3.291 13.548 3.647 1.00 92.94 111 ALA A CA 1
ATOM 735 C C . ALA A 1 111 ? -3.717 14.895 4.260 1.00 92.94 111 ALA A C 1
ATOM 737 O O . ALA A 1 111 ? -4.890 15.261 4.199 1.00 92.94 111 ALA A O 1
ATOM 738 N N . ALA A 1 112 ? -2.765 15.682 4.774 1.00 91.56 112 ALA A N 1
ATOM 739 C CA . ALA A 1 112 ? -3.030 17.039 5.248 1.00 91.56 112 ALA A CA 1
ATOM 740 C C . ALA A 1 112 ? -3.510 17.968 4.117 1.00 91.56 112 ALA A C 1
ATOM 742 O O . ALA A 1 112 ? -4.483 18.699 4.304 1.00 91.56 112 ALA A O 1
ATOM 743 N N . ALA A 1 113 ? -2.889 17.899 2.934 1.00 92.62 113 ALA A N 1
ATOM 744 C CA . ALA A 1 113 ? -3.303 18.671 1.760 1.00 92.62 113 ALA A CA 1
ATOM 745 C C . ALA A 1 113 ? -4.724 18.314 1.280 1.00 92.62 113 ALA A C 1
ATOM 747 O O . ALA A 1 113 ? -5.444 19.177 0.781 1.00 92.62 113 ALA A O 1
ATOM 748 N N . ASN A 1 114 ? -5.153 17.069 1.497 1.00 91.00 114 ASN A N 1
ATOM 749 C CA . ASN A 1 114 ? -6.491 16.580 1.162 1.00 91.00 114 ASN A CA 1
ATOM 750 C C . ASN A 1 114 ? -7.533 16.802 2.276 1.00 91.00 114 ASN A C 1
ATOM 752 O O . ASN A 1 114 ? -8.637 16.271 2.191 1.00 91.00 114 ASN A O 1
ATOM 756 N N . ASN A 1 115 ? -7.226 17.608 3.302 1.00 91.31 115 ASN A N 1
ATOM 757 C CA . ASN A 1 115 ? -8.093 17.861 4.465 1.00 91.31 115 ASN A CA 1
ATOM 758 C C . ASN A 1 115 ? -8.422 16.602 5.292 1.00 91.31 115 ASN A C 1
ATOM 760 O O . ASN A 1 115 ? -9.416 16.565 6.017 1.00 91.31 115 ASN A O 1
ATOM 764 N N . THR A 1 116 ? -7.566 15.584 5.224 1.00 91.00 116 THR A N 1
ATOM 765 C CA . THR A 1 116 ? -7.673 14.343 5.998 1.00 91.00 116 THR A CA 1
ATOM 766 C C . THR A 1 116 ? -6.374 14.098 6.774 1.00 91.00 116 THR A C 1
ATOM 768 O O . THR A 1 116 ? -5.660 13.138 6.486 1.00 91.00 116 THR A O 1
ATOM 771 N N . PRO A 1 117 ? -5.995 14.987 7.711 1.00 89.19 117 PRO A N 1
ATOM 772 C CA . PRO A 1 117 ? -4.681 14.943 8.339 1.00 89.19 117 PRO A CA 1
ATOM 773 C C . PRO A 1 117 ? -4.453 13.624 9.083 1.00 89.19 117 PRO A C 1
ATOM 775 O O . PRO A 1 117 ? -5.292 13.173 9.863 1.00 89.19 117 PRO A O 1
ATOM 778 N N . LEU A 1 118 ? -3.282 13.033 8.854 1.00 89.81 118 LEU A N 1
ATOM 779 C CA . LEU A 1 118 ? -2.795 11.876 9.594 1.00 89.81 118 LEU A CA 1
ATOM 780 C C . LEU A 1 118 ? -1.951 12.352 10.777 1.00 89.81 118 LEU A C 1
ATOM 782 O O . LEU A 1 118 ? -1.156 13.286 10.654 1.00 89.81 118 LEU A O 1
ATOM 786 N N . ALA A 1 119 ? -2.105 11.697 11.926 1.00 89.00 119 ALA A N 1
ATOM 787 C CA . ALA A 1 119 ? -1.249 11.947 13.076 1.00 89.00 119 ALA A CA 1
ATOM 788 C C . ALA A 1 119 ? 0.178 11.451 12.798 1.00 89.00 119 ALA A C 1
ATOM 790 O O . ALA A 1 119 ? 0.376 10.495 12.044 1.00 89.00 119 ALA A O 1
ATOM 791 N N . VAL A 1 120 ? 1.178 12.077 13.421 1.00 86.88 120 VAL A N 1
ATOM 792 C CA . VAL A 1 120 ? 2.592 11.724 13.204 1.00 86.88 120 VAL A CA 1
ATOM 793 C C . VAL A 1 120 ? 2.909 10.308 13.674 1.00 86.88 120 VAL A C 1
ATOM 795 O O . VAL A 1 120 ? 3.853 9.720 13.165 1.00 86.88 120 VAL A O 1
ATOM 798 N N . ASP A 1 121 ? 2.130 9.748 14.596 1.00 88.88 121 ASP A N 1
ATOM 799 C CA . ASP A 1 121 ? 2.219 8.376 15.105 1.00 88.88 121 ASP A CA 1
ATOM 800 C C . ASP A 1 121 ? 1.316 7.383 14.350 1.00 88.88 121 ASP A C 1
ATOM 802 O O . ASP A 1 121 ? 1.301 6.201 14.690 1.00 88.88 121 ASP A O 1
ATOM 806 N N . SER A 1 122 ? 0.619 7.821 13.293 1.00 91.75 122 SER A N 1
ATOM 807 C CA . SER A 1 122 ? -0.247 6.945 12.494 1.00 91.75 122 SER A CA 1
ATOM 808 C C . SER A 1 122 ? 0.527 5.718 11.987 1.00 91.75 122 SER A C 1
ATOM 810 O O . SER A 1 122 ? 1.655 5.856 11.487 1.00 91.75 122 SER A O 1
ATOM 812 N N . PRO A 1 123 ? -0.031 4.504 12.120 1.00 92.50 123 PRO A N 1
ATOM 813 C CA . PRO A 1 123 ? 0.635 3.287 11.686 1.00 92.50 123 PRO A CA 1
ATOM 814 C C . PRO A 1 123 ? 0.737 3.201 10.161 1.00 92.50 123 PRO A C 1
ATOM 816 O O . PRO A 1 123 ? -0.187 3.559 9.429 1.00 92.50 123 PRO A O 1
ATOM 819 N N . THR A 1 124 ? 1.855 2.653 9.694 1.00 94.69 124 THR A N 1
ATOM 820 C CA . THR A 1 124 ? 2.001 2.173 8.318 1.00 94.69 124 THR A CA 1
ATOM 821 C C . THR A 1 124 ? 1.375 0.784 8.225 1.00 94.69 124 THR A C 1
ATOM 823 O O . THR A 1 124 ? 1.726 -0.089 9.020 1.00 94.69 124 THR A O 1
ATOM 826 N N . LEU A 1 125 ? 0.456 0.566 7.283 1.00 93.44 125 LEU A N 1
ATOM 827 C CA . LEU A 1 125 ? -0.200 -0.737 7.116 1.00 93.44 125 LEU A CA 1
ATOM 828 C C . LEU A 1 125 ? 0.618 -1.682 6.236 1.00 93.44 125 LEU A C 1
ATOM 830 O O . LEU A 1 125 ? 0.705 -2.877 6.510 1.00 93.44 125 LEU A O 1
ATOM 834 N N . ALA A 1 126 ? 1.202 -1.141 5.174 1.00 93.88 126 ALA A N 1
ATOM 835 C CA . ALA A 1 126 ? 2.054 -1.838 4.236 1.00 93.88 126 ALA A CA 1
ATOM 836 C C . ALA A 1 126 ? 3.110 -0.882 3.673 1.00 93.88 126 ALA A C 1
ATOM 838 O O . ALA A 1 126 ? 2.905 0.329 3.554 1.00 93.88 126 ALA A O 1
ATOM 839 N N . SER A 1 127 ? 4.258 -1.449 3.318 1.00 93.06 127 SER A N 1
ATOM 840 C CA . SER A 1 127 ? 5.342 -0.739 2.658 1.00 93.06 127 SER A CA 1
ATOM 841 C C . SER A 1 127 ? 6.033 -1.635 1.641 1.00 93.06 127 SER A C 1
ATOM 843 O O . SER A 1 127 ? 6.058 -2.859 1.782 1.00 93.06 127 SER A O 1
ATOM 845 N N . SER A 1 128 ? 6.596 -1.020 0.607 1.00 92.00 128 SER A N 1
ATOM 846 C CA . SER A 1 128 ? 7.440 -1.692 -0.375 1.00 92.00 128 SER A CA 1
ATOM 847 C C . SER A 1 128 ? 8.604 -0.779 -0.726 1.00 92.00 128 SER A C 1
ATOM 849 O O . SER A 1 128 ? 8.387 0.333 -1.195 1.00 92.00 128 SER A O 1
ATOM 851 N N . CYS A 1 129 ? 9.827 -1.252 -0.505 1.00 89.88 129 CYS A N 1
ATOM 852 C CA . CYS A 1 129 ? 11.068 -0.560 -0.846 1.00 89.88 129 CYS A CA 1
ATOM 853 C C . CYS A 1 129 ? 11.898 -1.435 -1.801 1.00 89.88 129 CYS A C 1
ATOM 855 O O . CYS A 1 129 ? 11.799 -2.661 -1.698 1.00 89.88 129 CYS A O 1
ATOM 857 N N . PRO A 1 130 ? 12.663 -0.832 -2.729 1.00 82.88 130 PRO A N 1
ATOM 858 C CA . PRO A 1 130 ? 13.570 -1.555 -3.622 1.00 82.88 130 PRO A CA 1
ATOM 859 C C . PRO A 1 130 ? 14.740 -2.228 -2.891 1.00 82.88 130 PRO A C 1
ATOM 861 O O . PRO A 1 130 ? 15.099 -1.778 -1.778 1.00 82.88 130 PRO A O 1
#

Radius of gyration: 18.6 Å; chains: 1; bounding box: 51×47×52 Å

pLDDT: mean 82.53, std 19.9, range [34.88, 96.75]

Sequence (130 aa):
MLGASAIAAVPACADGSAGVLGKPNNIAAAVGSGVRGGSIVGFTATGPDVHAASVAVIAACNRAGADQCTSDEVTNDRLCIVNVHAPASGVVAGGAGPTLEDARRDAINRAAANNTPLAVDSPTLASSCP

Secondary structure (DSSP, 8-state):
-----------------------TT--EEEEEEEEETTEEEEEEEEESSHHHHHHHHHHHHHHTT-EEEEEEEEESSS-EEEEEEETTTTEEEEEEESSHHHHHHHHHHHHHHTT-PPPTTPPEEEEE--